Protein AF-A0A2G9TJU3-F1 (afdb_monomer)

Solvent-accessible surface area (backbone atoms only — not comparable to full-atom values): 7084 Å² total; per-residue (Å²): 75,73,66,51,56,48,50,41,42,48,54,41,28,44,59,72,73,61,68,43,84,45,81,75,50,72,48,79,56,99,88,50,72,47,74,41,67,42,48,92,63,74,94,72,56,85,58,57,64,55,51,35,51,50,51,44,51,50,55,60,71,66,64,56,52,79,40,78,48,79,43,46,36,80,58,56,77,66,44,87,70,52,69,62,82,82,59,87,95,60,91,73,64,69,64,37,40,39,34,26,38,30,92,50,79,92,80,30,40,44,27,32,74,52,93,78,93

Nearest PDB structures (foldseek):
  2ztg-assembly1_A  TM=7.252E-01  e=2.403E-03  Archaeoglobus fulgidus
  1s5o-assembly1_A  TM=2.787E-01  e=5.343E+00  Homo sapiens

Mean predicted aligned error: 5.77 Å

Structure (mmCIF, N/CA/C/O backbone):
data_AF-A0A2G9TJU3-F1
#
_entry.id   AF-A0A2G9TJU3-F1
#
loop_
_atom_site.group_PDB
_atom_site.id
_atom_site.type_symbol
_atom_site.label_atom_id
_atom_site.label_alt_id
_atom_site.label_comp_id
_atom_site.label_asym_id
_atom_site.label_entity_id
_atom_site.label_seq_id
_atom_site.pdbx_PDB_ins_code
_atom_site.Cartn_x
_atom_site.Cartn_y
_atom_site.Cartn_z
_atom_site.occupancy
_atom_site.B_iso_or_equiv
_atom_site.auth_seq_id
_atom_site.auth_comp_id
_atom_site.auth_asym_id
_atom_site.auth_atom_id
_atom_site.pdbx_PDB_model_num
ATOM 1 N N . MET A 1 1 ? 3.241 -13.047 6.965 1.00 72.62 1 MET A N 1
ATOM 2 C CA . MET A 1 1 ? 1.959 -13.059 6.220 1.00 72.62 1 MET A CA 1
ATOM 3 C C . MET A 1 1 ? 0.859 -12.186 6.802 1.00 72.62 1 MET A C 1
ATOM 5 O O . MET A 1 1 ? 0.710 -11.088 6.290 1.00 72.62 1 MET A O 1
ATOM 9 N N . ARG A 1 2 ? 0.111 -12.564 7.853 1.00 80.94 2 ARG A N 1
ATOM 10 C CA . ARG A 1 2 ? -1.025 -11.731 8.327 1.00 80.94 2 ARG A CA 1
ATOM 11 C C . ARG A 1 2 ? -0.622 -10.303 8.717 1.00 80.94 2 ARG A C 1
ATOM 13 O O . ARG A 1 2 ? -1.161 -9.350 8.165 1.00 80.94 2 ARG A O 1
ATOM 20 N N . ALA A 1 3 ? 0.363 -10.167 9.606 1.00 82.38 3 ALA A N 1
ATOM 21 C CA . ALA A 1 3 ? 0.843 -8.861 10.057 1.00 82.38 3 ALA A CA 1
ATOM 22 C C . ALA A 1 3 ? 1.449 -8.030 8.913 1.00 82.38 3 ALA A C 1
ATOM 24 O O . ALA A 1 3 ? 1.246 -6.827 8.855 1.00 82.38 3 ALA A O 1
ATOM 25 N N . HIS A 1 4 ? 2.110 -8.678 7.952 1.00 84.62 4 HIS A N 1
ATOM 26 C CA . HIS A 1 4 ? 2.699 -8.008 6.795 1.00 84.62 4 HIS A CA 1
ATOM 27 C C . HIS A 1 4 ? 1.641 -7.415 5.853 1.00 84.62 4 HIS A C 1
ATOM 29 O O . HIS A 1 4 ? 1.723 -6.247 5.483 1.00 84.62 4 HIS A O 1
ATOM 35 N N . SER A 1 5 ? 0.597 -8.182 5.520 1.00 87.56 5 SER A N 1
ATOM 36 C CA . SER A 1 5 ? -0.547 -7.657 4.766 1.00 87.56 5 SER A CA 1
ATOM 37 C C . SER A 1 5 ? -1.266 -6.539 5.527 1.00 87.56 5 SER A C 1
ATOM 39 O O . SER A 1 5 ? -1.663 -5.548 4.915 1.00 87.56 5 SER A O 1
ATOM 41 N N . ALA A 1 6 ? -1.386 -6.660 6.854 1.00 88.38 6 ALA A N 1
ATOM 42 C CA . ALA A 1 6 ? -1.966 -5.617 7.695 1.00 88.38 6 ALA A CA 1
ATOM 43 C C . ALA A 1 6 ? -1.153 -4.312 7.649 1.00 88.38 6 ALA A C 1
ATOM 45 O O . ALA A 1 6 ? -1.751 -3.242 7.586 1.00 88.38 6 ALA A O 1
ATOM 46 N N . THR A 1 7 ? 0.182 -4.377 7.579 1.00 88.62 7 THR A N 1
ATOM 47 C CA . THR A 1 7 ? 1.045 -3.193 7.412 1.00 88.62 7 THR A CA 1
ATOM 48 C C . THR A 1 7 ? 0.704 -2.398 6.156 1.00 88.62 7 THR A C 1
ATOM 50 O O . THR A 1 7 ? 0.586 -1.176 6.218 1.00 88.62 7 THR A O 1
ATOM 53 N N . HIS A 1 8 ? 0.505 -3.078 5.024 1.00 90.06 8 HIS A N 1
ATOM 54 C CA . HIS A 1 8 ? 0.159 -2.424 3.759 1.00 90.06 8 HIS A CA 1
ATOM 55 C C . HIS A 1 8 ? -1.235 -1.776 3.806 1.00 90.06 8 HIS A C 1
ATOM 57 O O . HIS A 1 8 ? -1.436 -0.666 3.315 1.00 90.06 8 HIS A O 1
ATOM 63 N N . LEU A 1 9 ? -2.207 -2.441 4.441 1.00 92.19 9 LEU A N 1
ATOM 64 C CA . LEU A 1 9 ? -3.538 -1.865 4.653 1.00 92.19 9 LEU A CA 1
ATOM 65 C C . LEU A 1 9 ? -3.498 -0.657 5.594 1.00 92.19 9 LEU A C 1
ATOM 67 O O . LEU A 1 9 ? -4.205 0.320 5.357 1.00 92.19 9 LEU A O 1
ATOM 71 N N . LEU A 1 10 ? -2.654 -0.700 6.626 1.00 90.62 10 LEU A N 1
ATOM 72 C CA . LEU A 1 10 ? -2.494 0.390 7.581 1.00 90.62 10 LEU A CA 1
ATOM 73 C C . LEU A 1 10 ? -1.871 1.629 6.927 1.00 90.62 10 LEU A C 1
ATOM 75 O O . LEU A 1 10 ? -2.400 2.726 7.090 1.00 90.62 10 LEU A O 1
ATOM 79 N N . ASN A 1 11 ? -0.819 1.460 6.117 1.00 89.25 11 ASN A N 1
ATOM 80 C CA . ASN A 1 11 ? -0.234 2.552 5.332 1.00 89.25 11 ASN A CA 1
ATOM 81 C C . ASN A 1 11 ? -1.264 3.178 4.375 1.00 89.25 11 ASN A C 1
ATOM 83 O O . ASN A 1 11 ? -1.415 4.401 4.321 1.00 89.25 11 ASN A O 1
ATOM 87 N N . TRP A 1 12 ? -2.023 2.340 3.661 1.00 92.12 12 TRP A N 1
ATOM 88 C CA . TRP A 1 12 ? -3.091 2.789 2.768 1.00 92.12 12 TRP A CA 1
ATOM 89 C C . TRP A 1 12 ? -4.166 3.601 3.502 1.00 92.12 12 TRP A C 1
ATOM 91 O O . TRP A 1 12 ? -4.537 4.686 3.047 1.00 92.12 12 TRP A O 1
ATOM 101 N N . ALA A 1 13 ? -4.659 3.090 4.632 1.00 91.12 13 ALA A N 1
ATOM 102 C CA . ALA A 1 13 ? -5.727 3.719 5.399 1.00 91.12 13 ALA A CA 1
ATOM 103 C C . ALA A 1 13 ? -5.276 5.056 6.005 1.00 91.12 13 ALA A C 1
ATOM 105 O O . ALA A 1 13 ? -5.985 6.050 5.860 1.00 91.12 13 ALA A O 1
ATOM 106 N N . LEU A 1 14 ? -4.069 5.115 6.583 1.00 87.06 14 LEU A N 1
ATOM 107 C CA . LEU A 1 14 ? -3.486 6.342 7.144 1.00 87.06 14 LEU A CA 1
ATOM 108 C C . LEU A 1 14 ? -3.327 7.449 6.092 1.00 87.06 14 LEU A C 1
ATOM 110 O O . LEU A 1 14 ? -3.671 8.604 6.343 1.00 87.06 14 LEU A O 1
ATOM 114 N N . ARG A 1 15 ? -2.892 7.096 4.875 1.00 84.25 15 ARG A N 1
ATOM 115 C CA . ARG A 1 15 ? -2.852 8.036 3.741 1.00 84.25 15 ARG A CA 1
ATOM 116 C C . ARG A 1 15 ? -4.248 8.523 3.347 1.00 84.25 15 ARG A C 1
ATOM 118 O O . ARG A 1 15 ? -4.403 9.673 2.946 1.00 84.25 15 ARG A O 1
ATOM 125 N N . ARG A 1 16 ? -5.268 7.663 3.436 1.00 86.88 16 ARG A N 1
ATOM 126 C CA . ARG A 1 16 ? -6.636 7.977 2.994 1.00 86.88 16 ARG A CA 1
ATOM 127 C C . ARG A 1 16 ? -7.381 8.918 3.935 1.00 86.88 16 ARG A C 1
ATOM 129 O O . ARG A 1 16 ? -8.185 9.712 3.441 1.00 86.88 16 ARG A O 1
ATOM 136 N N . VAL A 1 17 ? -7.125 8.814 5.238 1.00 84.81 17 VAL A N 1
ATOM 137 C CA . VAL A 1 17 ? -7.682 9.717 6.260 1.00 84.81 17 VAL A CA 1
ATOM 138 C C . VAL A 1 17 ? -6.961 11.068 6.308 1.00 84.81 17 VAL A C 1
ATOM 140 O O . VAL A 1 17 ? -7.434 11.980 6.966 1.00 84.81 17 VAL A O 1
ATOM 143 N N . GLY A 1 18 ? -5.845 11.226 5.585 1.00 73.44 18 GLY A N 1
ATOM 144 C CA . GLY A 1 18 ? -5.106 12.490 5.517 1.00 73.44 18 GLY A CA 1
ATOM 145 C C . GLY A 1 18 ? -4.266 12.791 6.760 1.00 73.44 18 GLY A C 1
ATOM 146 O O . GLY A 1 18 ? -3.743 13.892 6.881 1.00 73.44 18 GLY A O 1
ATOM 147 N N . ALA A 1 19 ? -4.079 11.813 7.647 1.00 62.72 19 ALA A N 1
ATOM 148 C CA . ALA A 1 19 ? -3.439 11.987 8.948 1.00 62.72 19 ALA A CA 1
ATOM 149 C C . ALA A 1 19 ? -1.903 12.096 8.877 1.00 62.72 19 ALA A C 1
ATOM 151 O O . ALA A 1 19 ? -1.229 11.616 9.779 1.00 62.72 19 ALA A O 1
ATOM 152 N N . GLY A 1 20 ? -1.309 12.636 7.798 1.00 60.94 20 GLY A N 1
ATOM 153 C CA . GLY A 1 20 ? 0.127 12.952 7.787 1.00 60.94 20 GLY A CA 1
ATOM 154 C C . GLY A 1 20 ? 0.915 12.783 6.481 1.00 60.94 20 GLY A C 1
ATOM 155 O O . GLY A 1 20 ? 0.375 12.467 5.422 1.00 60.94 20 GLY A O 1
ATOM 156 N N . ARG A 1 21 ? 2.231 13.016 6.587 1.00 67.62 21 ARG A N 1
ATOM 157 C CA . ARG A 1 21 ? 3.210 13.239 5.506 1.00 67.62 21 ARG A CA 1
ATOM 158 C C . ARG A 1 21 ? 3.903 11.982 4.964 1.00 67.62 21 ARG A C 1
ATOM 160 O O . ARG A 1 21 ? 4.712 12.107 4.050 1.00 67.62 21 ARG A O 1
ATOM 167 N N . GLY A 1 22 ? 3.642 10.798 5.525 1.00 71.25 22 GLY A N 1
ATOM 168 C CA . GLY A 1 22 ? 4.157 9.524 5.003 1.00 71.25 22 GLY A CA 1
ATOM 169 C C . GLY A 1 22 ? 4.805 8.606 6.045 1.00 71.25 22 GLY A C 1
ATOM 170 O O . GLY A 1 22 ? 5.059 8.981 7.193 1.00 71.25 22 GLY A O 1
ATOM 171 N N . GLN A 1 23 ? 5.103 7.375 5.623 1.00 79.00 23 GLN A N 1
ATOM 172 C CA . GLN A 1 23 ? 5.692 6.329 6.464 1.00 79.00 23 GLN A CA 1
ATOM 173 C C . GLN A 1 23 ? 7.119 6.694 6.906 1.00 79.00 23 GLN A C 1
ATOM 175 O O . GLN A 1 23 ? 7.911 7.247 6.138 1.00 79.00 23 GLN A O 1
ATOM 180 N N . ARG A 1 24 ? 7.468 6.376 8.156 1.00 82.38 24 ARG A N 1
ATOM 181 C CA . ARG A 1 24 ? 8.820 6.534 8.727 1.00 82.38 24 ARG A CA 1
ATOM 182 C C . ARG A 1 24 ? 9.459 5.201 9.108 1.00 82.38 24 ARG A C 1
ATOM 184 O O . ARG A 1 24 ? 10.681 5.087 9.048 1.00 82.38 24 ARG A O 1
ATOM 191 N N . GLY A 1 25 ? 8.651 4.196 9.431 1.00 80.31 25 GLY A N 1
ATOM 192 C CA . GLY A 1 25 ? 9.126 2.867 9.793 1.00 80.31 25 GLY A CA 1
ATOM 193 C C . GLY A 1 25 ? 7.985 1.887 10.028 1.00 80.31 25 GLY A C 1
ATOM 194 O O . GLY A 1 25 ? 6.818 2.262 10.092 1.00 80.31 25 GLY A O 1
ATOM 195 N N . SER A 1 26 ? 8.326 0.610 10.135 1.00 83.50 26 SER A N 1
ATOM 196 C CA . SER A 1 26 ? 7.409 -0.434 10.583 1.00 83.50 26 SER A CA 1
ATOM 197 C C . SER A 1 26 ? 8.204 -1.572 11.207 1.00 83.50 26 SER A C 1
ATOM 199 O O . SER A 1 26 ? 9.284 -1.897 10.711 1.00 83.50 26 SER A O 1
ATOM 201 N N . ALA A 1 27 ? 7.657 -2.198 12.240 1.00 83.50 27 ALA A N 1
ATOM 202 C CA . ALA A 1 27 ? 8.193 -3.410 12.841 1.00 83.50 27 ALA A CA 1
ATOM 203 C C . ALA A 1 27 ? 7.069 -4.438 12.964 1.00 83.50 27 ALA A C 1
ATOM 205 O O . ALA A 1 27 ? 5.960 -4.101 13.373 1.00 83.50 27 ALA A O 1
ATOM 206 N N . ILE A 1 28 ? 7.357 -5.674 12.578 1.00 81.44 28 ILE A N 1
ATOM 207 C CA . ILE A 1 28 ? 6.430 -6.796 12.686 1.00 81.44 28 ILE A CA 1
ATOM 208 C C . ILE A 1 28 ? 7.065 -7.789 1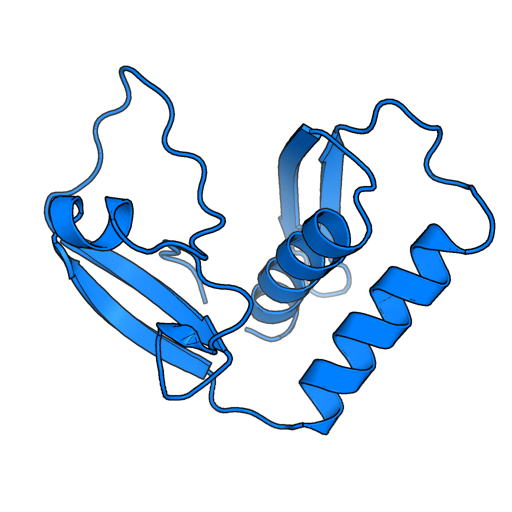3.647 1.00 81.44 28 ILE A C 1
ATOM 210 O O . ILE A 1 28 ? 8.196 -8.212 13.411 1.00 81.44 28 ILE A O 1
ATOM 214 N N . ASP A 1 29 ? 6.326 -8.142 14.687 1.00 79.62 29 ASP A N 1
ATOM 215 C CA . ASP A 1 29 ? 6.626 -9.247 15.591 1.00 79.62 29 ASP A CA 1
ATOM 216 C C . ASP A 1 29 ? 5.520 -10.315 15.470 1.00 79.62 29 ASP A C 1
ATOM 218 O O . ASP A 1 29 ? 4.561 -10.144 14.707 1.00 79.62 29 ASP A O 1
ATOM 222 N N . GLU A 1 30 ? 5.648 -11.428 16.189 1.00 73.44 30 GLU A N 1
ATOM 223 C CA . GLU A 1 30 ? 4.653 -12.506 16.203 1.00 73.44 30 GLU A CA 1
ATOM 224 C C . GLU A 1 30 ? 3.293 -12.015 16.725 1.00 73.44 30 GLU A C 1
ATOM 226 O O . GLU A 1 30 ? 2.256 -12.349 16.145 1.00 73.44 30 GLU A O 1
ATOM 231 N N . ASP A 1 31 ? 3.310 -11.152 17.746 1.00 72.81 31 ASP A N 1
ATOM 232 C CA . ASP A 1 31 ? 2.109 -10.719 18.470 1.00 72.81 31 ASP A CA 1
ATOM 233 C C . ASP A 1 31 ? 1.656 -9.286 18.156 1.00 72.81 31 ASP A C 1
ATOM 235 O O . ASP A 1 31 ? 0.522 -8.913 18.469 1.00 72.81 31 ASP A O 1
ATOM 239 N N . PHE A 1 32 ? 2.505 -8.453 17.544 1.00 79.25 32 PHE A N 1
ATOM 240 C CA . PHE A 1 32 ? 2.162 -7.054 17.288 1.00 79.25 32 PHE A CA 1
ATOM 241 C C . PHE A 1 32 ? 2.783 -6.481 16.012 1.00 79.25 32 PHE A C 1
ATOM 243 O O . PHE A 1 32 ? 3.856 -6.866 15.550 1.00 79.25 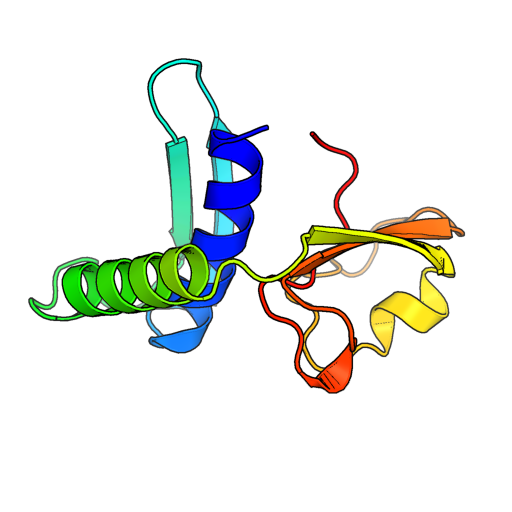32 PHE A O 1
ATOM 250 N N . LEU A 1 33 ? 2.083 -5.493 15.457 1.00 84.69 33 LEU A N 1
ATOM 251 C CA . LEU A 1 33 ? 2.541 -4.645 14.366 1.00 84.69 33 LEU A CA 1
ATOM 252 C C . LEU A 1 33 ? 2.732 -3.230 14.911 1.00 84.69 33 LEU A C 1
ATOM 254 O O . LEU A 1 33 ? 1.791 -2.632 15.428 1.00 84.69 33 LEU A O 1
ATOM 258 N N . ARG A 1 34 ? 3.931 -2.674 14.739 1.00 86.69 34 ARG A N 1
ATOM 259 C CA . ARG A 1 34 ? 4.201 -1.249 14.938 1.00 86.69 34 ARG A CA 1
ATOM 260 C C . ARG A 1 34 ? 4.344 -0.566 13.586 1.00 86.69 34 ARG A C 1
ATOM 262 O O . ARG A 1 34 ? 5.081 -1.045 12.723 1.00 86.69 34 ARG A O 1
ATOM 269 N N . PHE A 1 35 ? 3.686 0.573 13.417 1.00 84.81 35 PHE A N 1
ATOM 270 C CA . PHE A 1 35 ? 3.800 1.391 12.218 1.00 84.81 35 PHE A CA 1
ATOM 271 C C . PHE A 1 35 ? 4.047 2.843 12.610 1.00 84.81 35 PHE A C 1
ATOM 273 O O . PHE A 1 35 ? 3.236 3.452 13.302 1.00 84.81 35 PHE A O 1
ATOM 280 N N . ASP A 1 36 ? 5.179 3.378 12.166 1.00 83.94 36 ASP A N 1
ATOM 281 C CA . ASP A 1 36 ? 5.616 4.725 12.500 1.00 83.94 36 ASP A CA 1
ATOM 282 C C . ASP A 1 36 ? 5.246 5.639 11.317 1.00 83.94 36 ASP A C 1
ATOM 284 O O . ASP A 1 36 ? 5.774 5.480 10.208 1.00 83.94 36 ASP A O 1
ATOM 288 N N . TYR A 1 37 ? 4.336 6.592 11.534 1.00 79.62 37 TYR A N 1
ATOM 289 C CA . TYR A 1 37 ? 3.823 7.512 10.511 1.00 79.62 37 TYR A CA 1
ATOM 290 C C . TYR A 1 37 ? 4.049 8.968 10.930 1.00 79.62 37 TYR A C 1
ATOM 292 O O . TYR A 1 37 ? 3.840 9.323 12.088 1.00 79.62 37 TYR A O 1
ATOM 300 N N . ALA A 1 38 ? 4.520 9.809 10.007 1.00 79.44 38 ALA A N 1
ATOM 301 C CA . ALA A 1 38 ? 4.732 11.230 10.280 1.00 79.44 38 ALA A CA 1
ATOM 302 C C . ALA A 1 38 ? 3.424 12.002 10.093 1.00 79.44 38 ALA A C 1
ATOM 304 O O . ALA A 1 38 ? 2.845 11.924 9.016 1.00 79.44 38 ALA A O 1
ATOM 305 N N . THR A 1 39 ? 3.014 12.790 11.085 1.00 75.62 39 THR A N 1
ATOM 306 C CA . THR A 1 39 ? 1.802 13.625 11.069 1.00 75.62 39 THR A CA 1
ATOM 307 C C . THR A 1 39 ? 2.097 15.016 11.628 1.00 75.62 39 THR A C 1
ATOM 309 O O . THR A 1 39 ? 2.975 15.148 12.481 1.00 75.62 39 THR A O 1
ATOM 312 N N . ASP A 1 40 ? 1.407 16.036 11.110 1.00 70.06 40 ASP A N 1
ATOM 313 C CA . ASP A 1 40 ? 1.462 17.408 11.642 1.00 70.06 40 ASP A CA 1
ATOM 314 C C . ASP A 1 40 ? 0.479 17.600 12.810 1.00 70.06 40 ASP A C 1
ATOM 316 O O . ASP A 1 40 ? 0.726 18.424 13.689 1.00 70.06 40 ASP A O 1
ATOM 320 N N . ASP A 1 41 ? -0.588 16.797 12.843 1.00 63.97 41 ASP A N 1
ATOM 321 C CA . ASP A 1 41 ? -1.567 16.752 13.927 1.00 63.97 41 ASP A CA 1
ATOM 322 C C . ASP A 1 41 ? -1.183 15.695 14.961 1.00 63.97 41 ASP A C 1
ATOM 324 O O . ASP A 1 41 ? -0.619 14.649 14.623 1.00 63.97 41 ASP A O 1
ATOM 328 N N . CYS A 1 42 ? -1.507 15.934 16.233 1.00 57.69 42 CYS A N 1
ATOM 329 C CA . CYS A 1 42 ? -1.365 14.917 17.269 1.00 57.69 42 CYS A CA 1
ATOM 330 C C . CYS A 1 42 ? -2.187 13.680 16.880 1.00 57.69 42 CYS A C 1
ATOM 332 O O . CYS A 1 42 ? -3.391 13.778 16.655 1.00 57.69 42 CYS A O 1
ATOM 334 N N . ALA A 1 43 ? -1.552 12.507 16.840 1.00 51.91 43 ALA A N 1
ATOM 335 C CA . ALA A 1 43 ? -2.266 11.239 16.743 1.00 51.91 43 ALA A CA 1
ATOM 336 C C . ALA A 1 43 ? -3.208 11.121 17.956 1.00 51.91 43 ALA A C 1
ATOM 338 O O . ALA A 1 43 ? -2.751 10.837 19.062 1.00 51.91 43 ALA A O 1
ATOM 339 N N . GLY A 1 44 ? -4.492 11.432 17.772 1.00 52.16 44 GLY A N 1
ATOM 340 C CA . GLY A 1 44 ? -5.429 11.541 18.890 1.00 52.16 44 GLY A CA 1
ATOM 341 C C . GLY A 1 44 ? -6.685 12.385 18.670 1.00 52.16 44 GLY A C 1
ATOM 342 O O . GLY A 1 44 ? -7.461 12.490 19.614 1.00 52.16 44 GLY A O 1
ATOM 343 N N . GLU A 1 45 ? -6.933 12.964 17.487 1.00 58.19 45 GLU A N 1
ATOM 344 C CA . GLU A 1 45 ? -8.311 13.374 17.176 1.00 58.19 45 GLU A CA 1
ATOM 345 C C . GLU A 1 45 ? -9.206 12.127 17.173 1.00 58.19 45 GLU A C 1
ATOM 347 O O . GLU A 1 45 ? -8.848 11.120 16.549 1.00 58.19 45 GLU A O 1
ATOM 352 N N . GLU A 1 46 ? -10.325 12.203 17.904 1.00 60.84 46 GLU A N 1
ATOM 353 C CA . GLU A 1 46 ? -11.208 11.081 18.278 1.00 60.84 46 GLU A CA 1
ATOM 354 C C . GLU A 1 46 ? -11.546 10.165 17.085 1.00 60.84 46 GLU A C 1
ATOM 356 O O . GLU A 1 46 ? -11.556 8.944 17.222 1.00 60.84 46 GLU A O 1
ATOM 361 N N . ASP A 1 47 ? -11.654 10.724 15.878 1.00 75.69 47 ASP A N 1
ATOM 362 C CA . ASP A 1 47 ? -12.107 9.985 14.701 1.00 75.69 47 ASP A CA 1
ATOM 363 C C . ASP A 1 47 ? -10.984 9.311 13.888 1.00 75.69 47 ASP A C 1
ATOM 365 O O . ASP A 1 47 ? -11.262 8.443 13.060 1.00 75.69 47 ASP A O 1
ATOM 369 N N . THR A 1 48 ? -9.704 9.678 14.048 1.00 80.75 48 THR A N 1
ATOM 370 C CA . THR A 1 48 ? -8.649 9.176 13.132 1.00 80.75 48 THR A CA 1
ATOM 371 C C . THR A 1 48 ? -8.454 7.669 13.267 1.00 80.75 48 THR A C 1
ATOM 373 O O . THR A 1 48 ? -8.405 6.951 12.265 1.00 80.75 48 THR A O 1
ATOM 376 N N . VAL A 1 49 ? -8.353 7.179 14.505 1.00 84.06 49 VAL A N 1
ATOM 377 C CA . VAL A 1 49 ? -8.157 5.748 14.778 1.00 84.06 49 VAL A CA 1
ATOM 378 C C . VAL A 1 49 ? -9.378 4.953 14.322 1.00 84.06 49 VAL A C 1
ATOM 380 O O . VAL A 1 49 ? -9.219 3.950 13.626 1.00 84.06 49 VAL A O 1
ATOM 383 N N . GLU A 1 50 ? -10.585 5.428 14.635 1.00 88.50 50 GLU A N 1
ATOM 384 C CA . GLU A 1 50 ? -11.838 4.770 14.250 1.00 88.50 50 GLU A CA 1
ATOM 385 C C . GLU A 1 50 ? -12.029 4.725 12.728 1.00 88.50 50 GLU A C 1
ATOM 387 O O . GLU A 1 50 ? -12.420 3.693 12.174 1.00 88.50 50 GLU A O 1
ATOM 392 N N . ASN A 1 51 ? -11.686 5.806 12.023 1.00 89.00 51 ASN A N 1
ATOM 393 C CA . ASN A 1 51 ? -11.750 5.874 10.565 1.00 89.00 51 ASN A CA 1
ATOM 394 C C . ASN A 1 51 ? -10.756 4.914 9.904 1.00 89.00 51 ASN A C 1
ATOM 396 O O . ASN A 1 51 ? -11.117 4.190 8.972 1.00 89.00 51 ASN A O 1
ATOM 400 N N . VAL A 1 52 ? -9.510 4.877 10.389 1.00 90.25 52 VAL A N 1
ATOM 401 C CA . VAL A 1 52 ? -8.492 3.934 9.904 1.00 90.25 52 VAL A CA 1
ATOM 402 C C . VAL A 1 52 ? -8.952 2.498 10.130 1.00 90.25 52 VAL A C 1
ATOM 404 O O . VAL A 1 52 ? -8.913 1.687 9.201 1.00 90.25 52 VAL A O 1
ATOM 407 N N . GLU A 1 53 ? -9.427 2.183 11.334 1.00 91.88 53 GLU A N 1
ATOM 408 C CA . GLU A 1 53 ? -9.892 0.842 11.674 1.00 91.88 53 GLU A CA 1
ATOM 409 C C . GLU A 1 53 ? -11.083 0.424 10.798 1.00 91.88 53 GLU A C 1
ATOM 411 O O . GLU A 1 53 ? -11.095 -0.679 10.246 1.00 91.88 53 GLU A O 1
ATOM 416 N N . SER A 1 54 ? -12.049 1.323 10.598 1.00 94.00 54 SER A N 1
ATOM 417 C CA . SER A 1 54 ? -13.229 1.088 9.760 1.00 94.00 54 SER A CA 1
ATOM 418 C C . SER A 1 54 ? -12.857 0.833 8.299 1.00 94.00 54 SER A C 1
ATOM 420 O O . SER A 1 54 ? -13.367 -0.105 7.683 1.00 94.00 54 SER A O 1
ATOM 422 N N . LEU A 1 55 ? -11.922 1.609 7.739 1.00 94.06 55 LEU A N 1
ATOM 423 C CA . LEU A 1 55 ? -11.419 1.393 6.380 1.00 94.06 55 LEU A CA 1
ATOM 424 C C . LEU A 1 55 ? -10.784 0.008 6.231 1.00 94.06 55 LEU A C 1
ATOM 426 O O . LEU A 1 55 ? -11.091 -0.707 5.277 1.00 94.06 55 LEU A O 1
ATOM 430 N N . ILE A 1 56 ? -9.929 -0.392 7.175 1.00 94.06 56 ILE A N 1
ATOM 431 C CA . ILE A 1 56 ? -9.261 -1.699 7.136 1.00 94.06 56 ILE A CA 1
ATOM 432 C C . ILE A 1 56 ? -10.285 -2.832 7.277 1.00 94.06 56 ILE A C 1
ATOM 434 O O . ILE A 1 56 ? -10.250 -3.782 6.493 1.00 94.06 56 ILE A O 1
ATOM 438 N N . LYS A 1 57 ? -11.229 -2.724 8.222 1.00 94.69 57 LYS A N 1
ATOM 439 C CA . LYS A 1 57 ? -12.310 -3.706 8.417 1.00 94.69 57 LYS A CA 1
ATOM 440 C C . LYS A 1 57 ? -13.139 -3.899 7.148 1.00 94.69 57 LYS A C 1
ATOM 442 O O . LYS A 1 57 ? -13.415 -5.041 6.779 1.00 94.69 57 LYS A O 1
ATOM 447 N N . ASN A 1 58 ? -13.477 -2.815 6.449 1.00 94.69 58 ASN A N 1
ATOM 448 C CA . ASN A 1 58 ? -14.211 -2.885 5.185 1.00 94.69 58 ASN A CA 1
ATOM 449 C C . ASN A 1 58 ? -13.415 -3.640 4.113 1.00 94.69 58 ASN A C 1
ATOM 451 O O . ASN A 1 58 ? -13.954 -4.533 3.468 1.00 94.69 58 ASN A O 1
ATOM 455 N N . VAL A 1 59 ? -12.114 -3.365 3.972 1.00 93.56 59 VAL A N 1
ATOM 456 C CA . VAL A 1 59 ? -11.265 -4.077 3.000 1.00 93.56 59 VAL A CA 1
ATOM 457 C C . VAL A 1 59 ? -11.125 -5.565 3.333 1.00 93.56 59 VAL A C 1
ATOM 459 O O . VAL A 1 59 ? -11.153 -6.398 2.427 1.00 93.56 59 VAL A O 1
ATOM 462 N N . ILE A 1 60 ? -10.992 -5.911 4.617 1.00 93.06 60 ILE A N 1
ATOM 463 C CA . ILE A 1 60 ? -10.949 -7.312 5.065 1.00 93.06 60 ILE A CA 1
ATOM 464 C C . ILE A 1 60 ? -12.277 -8.012 4.750 1.00 93.06 60 ILE A C 1
ATOM 466 O O . ILE A 1 60 ? -12.269 -9.135 4.249 1.00 93.06 60 ILE A O 1
ATOM 470 N N . THR A 1 61 ? -13.402 -7.341 5.003 1.00 95.56 61 THR A N 1
ATOM 471 C CA . THR A 1 61 ? -14.753 -7.876 4.765 1.00 95.56 61 THR A CA 1
ATOM 472 C C . THR A 1 61 ? -15.039 -8.073 3.277 1.00 95.56 61 THR A C 1
ATOM 474 O O . THR A 1 61 ? -15.618 -9.089 2.902 1.00 95.56 61 THR A O 1
ATOM 477 N N . ASP A 1 62 ? -14.568 -7.160 2.421 1.00 94.06 62 ASP A N 1
ATOM 478 C CA . ASP A 1 62 ? -14.663 -7.272 0.960 1.00 94.06 62 ASP A CA 1
ATOM 479 C C . ASP A 1 62 ? -13.933 -8.510 0.398 1.00 94.06 62 ASP A C 1
ATOM 481 O O . ASP A 1 62 ? -14.166 -8.887 -0.751 1.00 94.06 62 ASP A O 1
ATOM 485 N N . ALA A 1 63 ? -13.019 -9.119 1.169 1.00 93.00 63 ALA A N 1
ATOM 486 C CA . ALA A 1 63 ? -12.291 -10.342 0.821 1.00 93.00 63 ALA A CA 1
ATOM 487 C C . ALA A 1 63 ? -11.644 -10.318 -0.583 1.00 93.00 63 ALA A C 1
ATOM 489 O O . ALA A 1 63 ? -11.608 -11.324 -1.297 1.00 93.00 63 ALA A O 1
ATOM 490 N N . ARG A 1 64 ? -11.120 -9.155 -0.999 1.00 93.12 64 ARG A N 1
ATOM 491 C CA . ARG A 1 64 ? -10.475 -8.994 -2.313 1.00 93.12 64 ARG A CA 1
ATOM 492 C C . ARG A 1 64 ? -9.171 -9.790 -2.390 1.00 93.12 64 ARG A C 1
ATOM 494 O O . ARG A 1 64 ? -8.423 -9.885 -1.419 1.00 93.12 64 ARG A O 1
ATOM 501 N N . ASN A 1 65 ? -8.848 -10.280 -3.585 1.00 94.25 65 ASN A N 1
ATOM 502 C CA . ASN A 1 65 ? -7.607 -11.017 -3.829 1.00 94.25 65 ASN A CA 1
ATOM 503 C C . ASN A 1 65 ? -6.362 -10.163 -3.563 1.00 94.25 65 ASN A C 1
ATOM 505 O O . ASN A 1 65 ? -6.271 -9.024 -4.027 1.00 94.25 65 ASN A O 1
ATOM 509 N N . VAL A 1 66 ? -5.361 -10.752 -2.908 1.00 94.00 66 VAL A N 1
ATOM 510 C CA . VAL A 1 66 ? -4.009 -10.186 -2.843 1.00 94.00 66 VAL A CA 1
ATOM 511 C C . VAL A 1 66 ? -3.239 -10.643 -4.078 1.00 94.00 66 VAL A C 1
ATOM 513 O O . VAL A 1 66 ? -2.965 -11.829 -4.247 1.00 94.00 66 VAL A O 1
ATOM 516 N N . MET A 1 67 ? -2.895 -9.699 -4.947 1.00 95.38 67 MET A N 1
ATOM 517 C CA . MET A 1 67 ? -2.184 -9.953 -6.195 1.00 95.38 67 MET A CA 1
ATOM 518 C C . MET A 1 67 ? -0.720 -9.542 -6.069 1.00 95.38 67 MET A C 1
ATOM 520 O O . MET A 1 67 ? -0.385 -8.531 -5.450 1.00 95.38 67 MET A O 1
ATOM 524 N N . VAL A 1 68 ? 0.152 -10.319 -6.706 1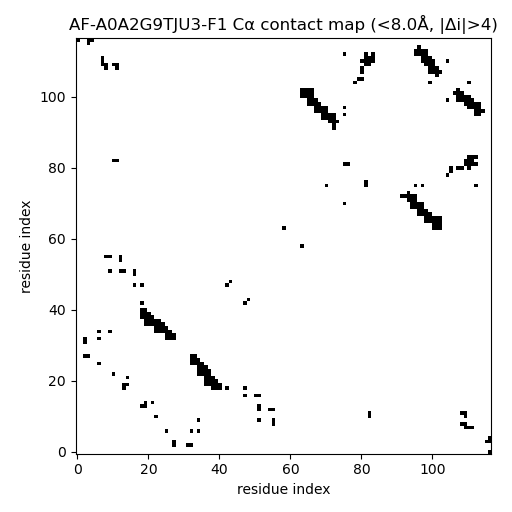.00 94.56 68 VAL A N 1
ATOM 525 C CA . VAL A 1 68 ? 1.598 -10.099 -6.723 1.00 94.56 68 VAL A CA 1
ATOM 526 C C . VAL A 1 68 ? 2.089 -10.196 -8.158 1.00 94.56 68 VAL A C 1
ATOM 528 O O . VAL A 1 68 ? 1.812 -11.179 -8.840 1.00 94.56 68 VAL A O 1
ATOM 531 N N . GLN A 1 69 ? 2.847 -9.200 -8.609 1.00 94.56 69 GLN A N 1
ATOM 532 C CA . GLN A 1 69 ? 3.429 -9.184 -9.949 1.00 94.56 69 GLN A CA 1
ATOM 533 C C . GLN A 1 69 ? 4.859 -8.650 -9.924 1.00 94.56 69 GLN A C 1
ATOM 535 O O . GLN A 1 69 ? 5.178 -7.740 -9.161 1.00 94.56 69 GLN A O 1
ATOM 540 N N . LYS A 1 70 ? 5.727 -9.209 -10.771 1.00 95.81 70 LYS A N 1
ATOM 541 C CA . LYS A 1 70 ? 7.078 -8.690 -10.992 1.00 95.81 70 LYS A CA 1
ATOM 542 C C . LYS A 1 70 ? 7.069 -7.875 -12.282 1.00 95.81 70 LYS A C 1
ATOM 544 O O . LYS A 1 70 ? 6.793 -8.436 -13.337 1.00 95.81 70 LYS A O 1
ATOM 549 N N . ILE A 1 71 ? 7.336 -6.577 -12.191 1.00 95.31 71 ILE A N 1
ATOM 550 C CA . ILE A 1 71 ? 7.294 -5.642 -13.327 1.00 95.31 71 ILE A CA 1
ATOM 551 C C . ILE A 1 71 ? 8.539 -4.745 -13.339 1.00 95.31 71 ILE A C 1
ATOM 553 O O . ILE A 1 71 ? 9.194 -4.628 -12.297 1.00 95.31 71 ILE A O 1
ATOM 557 N N . PRO A 1 72 ? 8.873 -4.103 -14.472 1.00 96.38 72 PRO A N 1
ATOM 558 C CA . PRO A 1 72 ? 9.945 -3.118 -14.513 1.00 96.38 72 PRO A CA 1
ATOM 559 C C . PRO A 1 72 ? 9.692 -1.968 -13.535 1.00 96.38 72 PRO A C 1
ATOM 561 O O . PRO A 1 72 ? 8.569 -1.471 -13.421 1.00 96.38 72 PRO A O 1
ATOM 564 N N . PHE A 1 73 ? 10.740 -1.500 -12.859 1.00 93.56 73 PHE A N 1
ATOM 565 C CA . PHE A 1 73 ? 10.669 -0.347 -11.956 1.00 93.56 73 PHE A CA 1
ATOM 566 C C . PHE A 1 73 ? 10.110 0.895 -12.657 1.00 93.56 73 PHE A C 1
ATOM 568 O O . PHE A 1 73 ? 9.265 1.593 -12.101 1.00 93.56 73 PHE A O 1
ATOM 575 N N . ALA A 1 74 ? 10.518 1.119 -13.909 1.00 92.44 74 ALA A N 1
ATOM 576 C CA . ALA A 1 74 ? 10.035 2.226 -14.728 1.00 92.44 74 ALA A CA 1
ATOM 577 C C . ALA A 1 74 ? 8.511 2.207 -14.936 1.00 92.44 74 ALA A C 1
ATOM 579 O O . ALA A 1 74 ? 7.908 3.267 -15.081 1.00 92.44 74 ALA A O 1
ATOM 580 N N . ASP A 1 75 ? 7.881 1.031 -14.938 1.00 93.94 75 ASP A N 1
ATOM 581 C CA . ASP A 1 75 ? 6.428 0.907 -15.062 1.00 93.94 75 ASP A CA 1
ATOM 582 C C . ASP A 1 75 ? 5.740 0.965 -13.701 1.00 93.94 75 ASP A C 1
ATOM 584 O O . ASP A 1 75 ? 4.698 1.607 -13.573 1.00 93.94 75 ASP A O 1
ATOM 588 N N . ALA A 1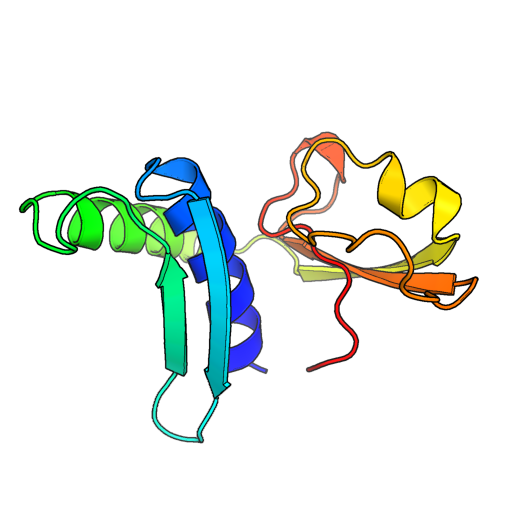 76 ? 6.353 0.388 -12.663 1.00 93.00 76 ALA A N 1
ATOM 589 C CA . ALA A 1 76 ? 5.873 0.526 -11.291 1.00 93.00 76 ALA A CA 1
ATOM 590 C C . ALA A 1 76 ? 5.784 2.000 -10.870 1.00 93.00 76 ALA A C 1
ATOM 592 O O . ALA A 1 76 ? 4.768 2.417 -10.323 1.00 93.00 76 ALA A O 1
ATOM 593 N N . ALA A 1 77 ? 6.796 2.806 -11.200 1.00 90.38 77 ALA A N 1
ATOM 594 C CA . ALA A 1 77 ? 6.845 4.234 -10.894 1.00 90.38 77 ALA A CA 1
ATOM 595 C C . ALA A 1 77 ? 5.736 5.067 -11.567 1.00 90.38 77 ALA A C 1
ATOM 597 O O . ALA A 1 77 ? 5.4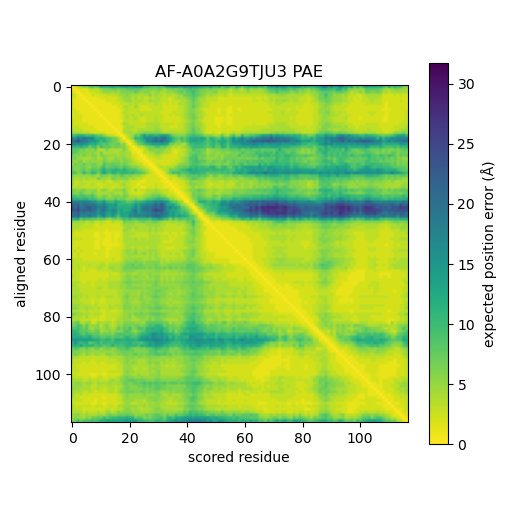79 6.190 -11.140 1.00 90.38 77 ALA A O 1
ATOM 598 N N . LYS A 1 78 ? 5.058 4.531 -12.591 1.00 92.19 78 LYS A N 1
ATOM 599 C CA . LYS A 1 78 ? 3.926 5.185 -13.273 1.00 92.19 78 LYS A CA 1
ATOM 600 C C . LYS A 1 78 ? 2.567 4.818 -12.667 1.00 92.19 78 LYS A C 1
ATOM 602 O O . LYS A 1 78 ? 1.550 5.377 -13.075 1.00 92.19 78 LYS A O 1
ATOM 607 N N . ILE A 1 79 ? 2.514 3.870 -11.728 1.00 93.31 79 ILE A N 1
ATOM 608 C CA . ILE A 1 79 ? 1.261 3.437 -11.102 1.00 93.31 79 ILE A CA 1
ATOM 609 C C . ILE A 1 79 ? 0.722 4.566 -10.216 1.00 93.31 79 ILE A C 1
ATOM 611 O O . ILE A 1 79 ? 1.314 4.921 -9.200 1.00 93.31 79 ILE A O 1
ATOM 615 N N . ARG A 1 80 ? -0.444 5.106 -10.584 1.00 89.12 80 ARG A N 1
ATOM 616 C CA . ARG A 1 80 ? -1.047 6.289 -9.946 1.00 89.12 80 ARG A CA 1
ATOM 617 C C . ARG A 1 80 ? -1.315 6.126 -8.444 1.00 89.12 80 ARG A C 1
ATOM 619 O O . ARG A 1 80 ? -1.195 7.087 -7.697 1.00 89.12 80 ARG A O 1
ATOM 626 N N . ASN A 1 81 ? -1.728 4.937 -8.013 1.00 89.12 81 ASN A N 1
ATOM 627 C CA . ASN A 1 81 ? -2.090 4.607 -6.629 1.00 89.12 81 ASN A CA 1
ATOM 628 C C . ASN A 1 81 ? -0.955 3.922 -5.845 1.00 89.12 81 ASN A C 1
ATOM 630 O O . ASN A 1 81 ? -1.213 3.351 -4.782 1.00 89.12 81 ASN A O 1
ATOM 634 N N . LEU A 1 82 ? 0.283 3.965 -6.349 1.00 91.06 82 LEU A N 1
ATOM 635 C CA . LEU A 1 82 ? 1.446 3.414 -5.661 1.00 91.06 82 LEU A CA 1
ATOM 636 C C . LEU A 1 82 ? 1.760 4.210 -4.387 1.00 91.06 82 LEU A C 1
ATOM 638 O O . LEU A 1 82 ? 1.841 5.435 -4.408 1.00 91.06 82 LEU A O 1
ATOM 642 N N . GLN A 1 83 ? 1.975 3.502 -3.280 1.00 87.88 83 GLN A N 1
ATOM 643 C CA . GLN A 1 83 ? 2.253 4.108 -1.971 1.00 87.88 83 GLN A CA 1
ATOM 644 C C . GLN A 1 83 ? 3.741 4.112 -1.620 1.00 87.88 83 GLN A C 1
ATOM 646 O O . GLN A 1 83 ? 4.153 4.820 -0.702 1.00 87.88 83 GLN A O 1
ATOM 651 N N . SER A 1 84 ? 4.547 3.320 -2.331 1.00 83.94 84 SER A N 1
ATOM 652 C CA . SER A 1 84 ? 5.994 3.276 -2.138 1.00 83.94 84 SER A CA 1
ATOM 653 C C . SER A 1 84 ? 6.631 4.605 -2.526 1.00 83.94 84 SER A C 1
ATOM 655 O O . SER A 1 84 ? 6.527 5.052 -3.664 1.00 83.94 84 SER A O 1
ATOM 657 N N . GLU A 1 85 ? 7.333 5.211 -1.574 1.00 78.88 85 GLU A N 1
ATOM 658 C CA . GLU A 1 85 ? 8.075 6.448 -1.794 1.00 78.88 85 GLU A CA 1
ATOM 659 C C . GLU A 1 85 ? 9.477 6.117 -2.302 1.00 78.88 85 GLU A C 1
ATOM 661 O O . GLU A 1 85 ? 10.314 5.567 -1.576 1.00 78.88 85 GLU A O 1
ATOM 666 N N . PHE A 1 86 ? 9.743 6.448 -3.563 1.00 80.56 86 PHE A N 1
ATOM 667 C CA . PHE A 1 86 ? 11.077 6.314 -4.131 1.00 80.56 86 PHE A CA 1
ATOM 668 C C . PHE A 1 86 ? 11.916 7.529 -3.748 1.00 80.56 86 PHE A C 1
ATOM 670 O O . PHE A 1 86 ? 11.578 8.664 -4.076 1.00 80.56 86 PHE A O 1
ATOM 677 N N . LYS A 1 87 ? 12.997 7.294 -3.001 1.00 72.56 87 LYS A N 1
ATOM 678 C CA . LYS A 1 87 ? 13.906 8.353 -2.562 1.00 72.56 87 LYS A CA 1
ATOM 679 C C . LYS A 1 87 ? 14.874 8.673 -3.693 1.00 72.56 87 LYS A C 1
ATOM 681 O O . LYS A 1 87 ? 15.503 7.766 -4.238 1.00 72.56 87 LYS A O 1
ATOM 686 N N . GLU A 1 88 ? 15.010 9.955 -4.004 1.00 73.06 88 GLU A N 1
ATOM 687 C CA . GLU A 1 88 ? 15.998 10.438 -4.966 1.00 73.06 88 GLU A CA 1
ATOM 688 C C . GLU A 1 88 ? 17.414 9.987 -4.565 1.00 73.06 88 GLU A C 1
ATOM 690 O O . GLU A 1 88 ? 17.752 9.934 -3.379 1.00 73.06 88 GLU A O 1
ATOM 695 N N . GLY A 1 89 ? 18.224 9.598 -5.552 1.00 71.88 89 GLY A N 1
ATOM 696 C CA . GLY A 1 89 ? 19.595 9.126 -5.332 1.00 71.88 89 GLY A CA 1
ATOM 697 C C . GLY A 1 89 ? 19.725 7.709 -4.758 1.00 71.88 89 GLY A C 1
ATOM 698 O O . GLY A 1 89 ? 20.843 7.280 -4.482 1.00 71.88 89 GLY A O 1
ATOM 699 N N . LYS A 1 90 ? 18.625 6.962 -4.577 1.00 78.38 90 LYS A N 1
ATOM 700 C CA . LYS A 1 90 ? 18.688 5.524 -4.273 1.00 78.38 90 LYS A CA 1
ATOM 701 C C . LYS A 1 90 ? 18.597 4.683 -5.540 1.00 78.38 90 LYS A C 1
ATOM 703 O O . LYS A 1 90 ? 17.719 4.894 -6.370 1.00 78.38 90 LYS A O 1
ATOM 708 N N . GLU A 1 91 ? 19.473 3.689 -5.640 1.00 83.12 91 GLU A N 1
ATOM 709 C CA . GLU A 1 91 ? 19.386 2.663 -6.675 1.00 83.12 91 GLU A CA 1
ATOM 710 C C . GLU A 1 91 ? 18.278 1.660 -6.334 1.00 83.12 91 GLU A C 1
ATOM 712 O O . GLU A 1 91 ? 18.190 1.153 -5.211 1.00 83.12 91 GLU A O 1
ATOM 717 N N . TYR A 1 92 ? 17.427 1.381 -7.321 1.00 85.00 92 TYR A N 1
ATOM 718 C CA . TYR A 1 92 ? 16.360 0.388 -7.245 1.00 85.00 92 TYR A CA 1
ATOM 719 C C . TYR A 1 92 ? 16.611 -0.711 -8.289 1.00 85.00 92 TYR A C 1
ATOM 721 O O . TYR A 1 92 ? 17.139 -0.415 -9.362 1.00 85.00 92 TYR A O 1
ATOM 729 N N . PRO A 1 93 ? 16.237 -1.975 -8.014 1.00 89.94 93 PRO A N 1
ATOM 730 C CA . PRO A 1 93 ? 16.368 -3.054 -8.991 1.00 89.94 93 PRO A CA 1
ATOM 731 C C . PRO A 1 93 ? 15.570 -2.774 -10.271 1.00 89.94 93 PRO A C 1
ATOM 733 O O . PRO A 1 93 ? 14.482 -2.208 -10.204 1.00 89.94 93 PRO A O 1
ATOM 736 N N . GLU A 1 94 ? 16.054 -3.261 -11.419 1.00 92.31 94 GLU A N 1
ATOM 737 C CA . GLU A 1 94 ? 15.361 -3.120 -12.714 1.00 92.31 94 GLU A CA 1
ATOM 738 C C . GLU A 1 94 ? 13.943 -3.710 -12.680 1.00 92.31 94 GLU A C 1
ATOM 740 O O . GLU A 1 94 ? 13.010 -3.139 -13.238 1.00 92.31 94 GLU A O 1
ATOM 745 N N . MET A 1 95 ? 13.773 -4.827 -11.969 1.00 94.50 95 MET A N 1
ATOM 746 C CA . MET A 1 95 ? 12.491 -5.495 -11.779 1.00 94.50 95 MET A CA 1
ATOM 747 C C . MET A 1 95 ? 12.098 -5.480 -10.306 1.00 94.50 95 MET A C 1
ATOM 749 O O . MET A 1 95 ? 12.822 -6.001 -9.454 1.00 94.50 95 MET A O 1
ATOM 753 N N . VAL A 1 96 ? 10.905 -4.976 -10.016 1.00 94.56 96 VAL A N 1
ATOM 754 C CA . VAL A 1 96 ? 10.351 -4.870 -8.664 1.00 94.56 96 VAL A CA 1
ATOM 755 C C . VAL A 1 96 ? 9.128 -5.759 -8.498 1.00 94.56 96 VAL A C 1
ATOM 757 O O . VAL A 1 96 ? 8.405 -6.053 -9.451 1.00 94.56 96 VAL A O 1
ATOM 760 N N . ARG A 1 97 ? 8.898 -6.206 -7.264 1.00 94.75 97 ARG A N 1
ATOM 761 C CA . ARG A 1 97 ? 7.707 -6.963 -6.883 1.00 94.75 97 ARG A CA 1
ATOM 762 C C . ARG A 1 97 ? 6.649 -5.993 -6.375 1.00 94.75 97 ARG A C 1
ATOM 764 O O . ARG A 1 97 ? 6.838 -5.392 -5.324 1.00 94.75 97 ARG A O 1
ATOM 771 N N . VAL A 1 98 ? 5.553 -5.862 -7.112 1.00 94.75 98 VAL A N 1
ATOM 772 C CA . VAL A 1 98 ? 4.398 -5.045 -6.734 1.00 94.75 98 VAL A CA 1
ATOM 773 C C . VAL A 1 98 ? 3.329 -5.944 -6.127 1.00 94.75 98 VAL A C 1
ATOM 775 O O . VAL A 1 98 ? 2.900 -6.919 -6.748 1.00 94.75 98 VAL A O 1
ATOM 778 N N . VAL A 1 99 ? 2.919 -5.607 -4.909 1.00 94.88 99 VAL A N 1
ATOM 779 C CA . VAL A 1 99 ? 1.834 -6.237 -4.155 1.00 94.88 99 VAL A CA 1
ATOM 780 C C . VAL A 1 99 ? 0.645 -5.286 -4.153 1.00 94.88 99 VAL A C 1
ATOM 782 O O . VAL A 1 99 ? 0.825 -4.071 -4.096 1.00 94.88 99 VAL A O 1
ATOM 785 N N . ARG A 1 100 ? -0.568 -5.830 -4.261 1.00 95.25 100 ARG A N 1
ATOM 786 C CA . ARG A 1 100 ? -1.806 -5.046 -4.260 1.00 95.25 100 ARG A CA 1
ATOM 787 C C . ARG A 1 100 ? -3.004 -5.861 -3.793 1.00 95.25 100 ARG A C 1
ATOM 789 O O . ARG A 1 100 ? -3.019 -7.080 -3.943 1.00 95.25 100 ARG A O 1
ATOM 796 N N . VAL A 1 101 ? -4.032 -5.179 -3.301 1.00 95.50 101 VAL A N 1
ATOM 797 C CA . VAL A 1 101 ? -5.315 -5.774 -2.907 1.00 95.50 101 VAL A CA 1
ATOM 798 C C . VAL A 1 101 ? -6.374 -5.414 -3.951 1.00 95.50 101 VAL A C 1
ATOM 800 O O . VAL A 1 101 ? -6.798 -4.264 -4.049 1.00 95.50 101 VAL A O 1
ATOM 803 N N . GLY A 1 102 ? -6.788 -6.391 -4.757 1.00 94.69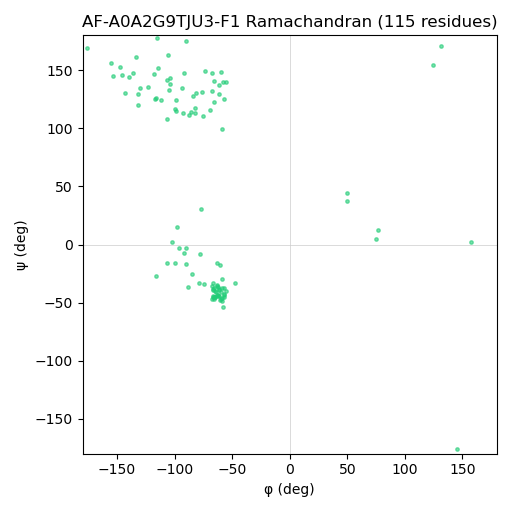 102 GLY A N 1
ATOM 804 C CA . GLY A 1 102 ? -7.714 -6.240 -5.884 1.00 94.69 102 GLY A CA 1
ATOM 805 C C . GLY A 1 102 ? -7.140 -6.752 -7.210 1.00 94.69 102 GLY A C 1
ATOM 806 O O . GLY A 1 102 ? -5.926 -6.778 -7.410 1.00 94.69 102 GLY A O 1
ATOM 807 N N . ASN A 1 103 ? -8.023 -7.146 -8.137 1.00 92.75 103 ASN A N 1
ATOM 808 C CA . ASN A 1 103 ? -7.653 -7.782 -9.413 1.00 92.75 103 ASN A CA 1
ATOM 809 C C . ASN A 1 103 ? -7.165 -6.794 -10.483 1.00 92.75 103 ASN A C 1
ATOM 811 O O . ASN A 1 103 ? -6.217 -7.105 -11.204 1.00 92.75 103 ASN A O 1
ATOM 815 N N . ASN A 1 104 ? -7.693 -5.568 -10.521 1.00 92.69 104 ASN A N 1
ATOM 816 C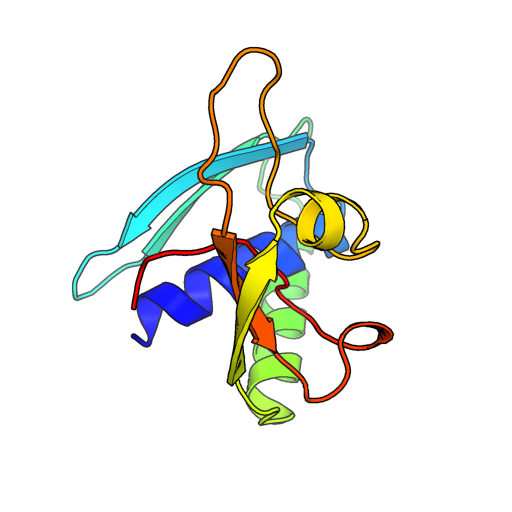 CA . ASN A 1 104 ? -7.287 -4.511 -11.463 1.00 92.69 104 ASN A CA 1
ATOM 817 C C . ASN A 1 104 ? -6.408 -3.474 -10.764 1.00 92.69 104 ASN A C 1
ATOM 819 O O . ASN A 1 104 ? -6.693 -3.125 -9.624 1.00 92.69 104 ASN A O 1
ATOM 823 N N . VAL A 1 105 ? -5.331 -3.007 -11.410 1.00 89.88 105 VAL A N 1
ATOM 824 C CA . VAL A 1 105 ? -4.372 -2.092 -10.758 1.00 89.88 105 VAL A CA 1
ATOM 825 C C . VAL A 1 105 ? -5.003 -0.730 -10.458 1.00 89.88 105 VAL A C 1
ATOM 827 O O . VAL A 1 105 ? -4.689 -0.131 -9.437 1.00 89.88 105 VAL A O 1
ATOM 830 N N . GLU A 1 106 ? -5.923 -0.279 -11.314 1.00 89.38 106 GLU A N 1
ATOM 831 C CA . GLU A 1 106 ? -6.568 1.037 -11.231 1.00 89.38 106 GLU A CA 1
ATOM 832 C C . GLU A 1 106 ? -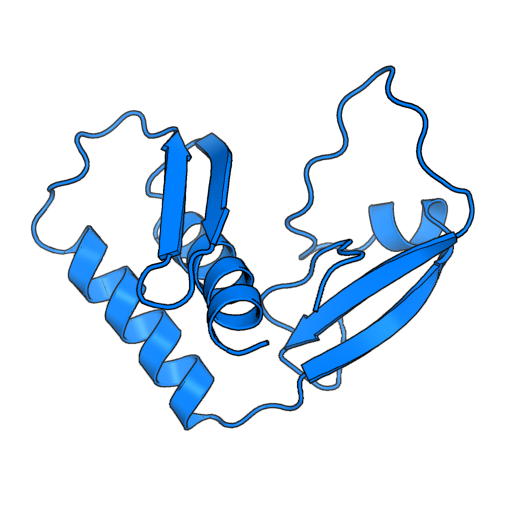7.479 1.174 -10.004 1.00 89.38 106 GLU A C 1
ATOM 834 O O . GLU A 1 106 ? -7.491 2.229 -9.369 1.00 89.38 106 GLU A O 1
ATOM 839 N N . ASP A 1 107 ? -8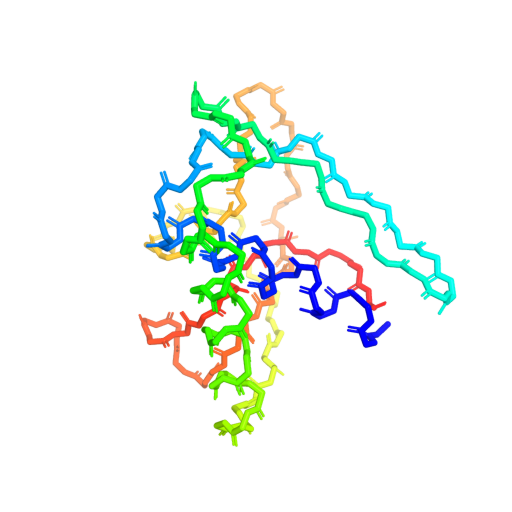.156 0.081 -9.635 1.00 91.50 107 ASP A N 1
ATOM 840 C CA . ASP A 1 107 ? -9.088 0.003 -8.499 1.00 91.50 107 ASP A CA 1
ATOM 841 C C . ASP A 1 107 ? -8.473 -0.687 -7.271 1.00 91.50 107 ASP A C 1
ATOM 843 O O . ASP A 1 107 ? -9.152 -0.928 -6.265 1.00 91.50 107 ASP A O 1
ATOM 847 N N . ALA A 1 108 ? -7.199 -1.077 -7.362 1.00 93.44 108 ALA A N 1
ATOM 848 C CA . ALA A 1 108 ? -6.525 -1.781 -6.288 1.00 93.44 108 ALA A CA 1
ATOM 849 C C . ALA A 1 108 ? -6.200 -0.856 -5.112 1.00 93.44 108 ALA A C 1
ATOM 851 O O . ALA A 1 108 ? -5.920 0.337 -5.251 1.00 93.44 108 ALA A O 1
ATOM 852 N N . LEU A 1 109 ? -6.192 -1.462 -3.933 1.00 94.19 109 LEU A N 1
ATOM 853 C CA . LEU A 1 109 ? -5.830 -0.844 -2.667 1.00 94.19 109 LEU A CA 1
ATOM 854 C C . LEU A 1 109 ? -4.448 -1.345 -2.241 1.00 94.19 109 LEU A C 1
ATOM 856 O O . LEU A 1 109 ? -3.981 -2.371 -2.744 1.00 94.19 109 LEU A O 1
ATOM 860 N N . ALA A 1 110 ? -3.807 -0.639 -1.304 1.00 93.31 110 ALA A N 1
ATOM 861 C CA . ALA A 1 110 ? -2.531 -1.072 -0.717 1.00 93.31 110 ALA A CA 1
ATOM 862 C C . ALA A 1 110 ? -1.468 -1.462 -1.770 1.00 93.31 110 ALA A C 1
ATOM 864 O O . ALA A 1 110 ? -0.842 -2.517 -1.676 1.00 93.31 110 ALA A O 1
ATOM 865 N N . VAL A 1 111 ? -1.324 -0.644 -2.822 1.00 95.00 111 VAL A N 1
ATOM 866 C CA . VAL A 1 111 ? -0.400 -0.916 -3.931 1.00 95.00 111 VAL A CA 1
ATOM 867 C C . VAL A 1 111 ? 1.007 -0.471 -3.558 1.00 95.00 111 VAL A C 1
ATOM 869 O O . VAL A 1 111 ? 1.269 0.725 -3.420 1.00 95.00 111 VAL A O 1
ATOM 872 N N . GLU A 1 112 ? 1.924 -1.425 -3.420 1.00 92.44 112 GLU A N 1
ATOM 873 C CA . GLU A 1 112 ? 3.284 -1.178 -2.935 1.00 92.44 112 GLU A CA 1
ATOM 874 C C . GLU A 1 112 ? 4.325 -2.085 -3.597 1.00 92.44 112 GLU A C 1
ATOM 876 O O . GLU A 1 112 ? 4.081 -3.257 -3.882 1.00 92.44 112 GLU A O 1
ATOM 881 N N . CYS A 1 113 ? 5.531 -1.556 -3.797 1.00 92.19 113 CYS A N 1
ATOM 882 C CA . CYS A 1 113 ? 6.717 -2.358 -4.067 1.00 92.19 113 CYS A CA 1
ATOM 883 C C . CYS A 1 113 ? 7.182 -3.024 -2.765 1.00 92.19 113 CYS A C 1
ATOM 885 O O . CYS A 1 113 ? 7.672 -2.344 -1.865 1.00 92.19 113 CYS A O 1
ATOM 887 N N . CYS A 1 114 ? 7.050 -4.349 -2.665 1.00 89.19 114 CYS A N 1
ATOM 888 C CA . CYS A 1 114 ? 7.396 -5.094 -1.459 1.00 89.19 114 CYS A CA 1
ATOM 889 C C . CYS A 1 114 ? 8.028 -6.461 -1.764 1.00 89.19 114 CYS A C 1
ATOM 891 O O . CYS A 1 114 ? 7.490 -7.274 -2.523 1.00 89.19 114 CYS A O 1
ATOM 893 N N . SER A 1 115 ? 9.163 -6.740 -1.120 1.00 84.00 115 SER A N 1
ATOM 894 C CA . SER A 1 115 ? 9.890 -8.015 -1.199 1.00 84.00 115 SER A CA 1
ATOM 895 C C . SER A 1 115 ? 9.571 -8.990 -0.056 1.00 84.00 115 SER A C 1
ATOM 897 O O . SER A 1 115 ? 10.111 -10.092 -0.056 1.00 84.00 115 SER A O 1
ATOM 899 N N . GLY A 1 116 ? 8.734 -8.599 0.911 1.00 79.56 116 GLY A N 1
ATOM 900 C CA . GLY A 1 116 ? 8.370 -9.405 2.083 1.00 79.56 116 GLY A CA 1
ATOM 901 C C . GLY A 1 116 ? 7.140 -10.303 1.893 1.00 79.56 116 GLY A C 1
ATOM 902 O O . GLY A 1 116 ? 6.467 -10.267 0.851 1.00 79.56 116 GLY A O 1
ATOM 903 N N . THR A 1 117 ? 6.873 -11.120 2.923 1.00 71.38 117 THR A N 1
ATOM 904 C CA . THR A 1 117 ? 5.732 -12.053 3.016 1.00 71.38 117 THR A CA 1
ATOM 905 C C . THR A 1 117 ? 5.036 -12.018 4.363 1.00 71.38 117 THR A C 1
ATOM 907 O O . THR A 1 117 ? 5.660 -12.240 5.422 1.00 71.38 117 THR A O 1
#

InterPro domains:
  IPR018163 Threonyl/alanyl tRNA synthetase, class II-like, putative editing domain superfamily [SSF55186] (1-117)
  IPR050058 Alanine--tRNA ligase [PTHR11777] (1-117)

Secondary structure (DSSP, 8-state):
-HHHHHHHHHHHHHHHTT--SEEEEEEE-SS-EEEEEE-SS-TT-HHHHHHHHHHHHHHHHTT--EEEEEEEHHHHTT-TTB---PPTT----SEEEEEEESSSSTT-EEEEE----

Sequence (117 aa):
MRAHSATHLLNWALRRVGAGRGQRGSAIDEDFLRFDYATDDCAGEEDTVENVESLIKNVITDARNVMVQKIPFADAAKIRNLQSEFKEGKEYPEMVRVVRVGNNVEDALAVECCSGT

Organism: Teladorsagia circumcincta (NCBI:txid45464)

pLDDT: mean 85.33, std 10.25, range [51.91, 96.38]

Radius of gyration: 14.44 Å; Cα contacts (8 Å, |Δi|>4): 168; chains: 1; bounding box: 34×30×34 Å

Foldseek 3Di:
DVLVVVQLLLQQLCVVLVFADHWDDWDDDPVDIDTHGHGPDPPDDPCSVVSSVVSSVVLVVVVFDKDKDKDAPVVLVVQPQERDDDDPPDDDDRIFIWIWGHDDSNPTTSTYGDPDD